Protein AF-A0A2T6KBJ0-F1 (afdb_monomer_lite)

Radius of gyration: 15.88 Å; chains: 1; bounding box: 31×32×48 Å

Structure (mmCIF, N/CA/C/O backbone):
data_AF-A0A2T6KBJ0-F1
#
_entry.id   AF-A0A2T6KBJ0-F1
#
loop_
_atom_site.group_PDB
_atom_site.id
_atom_site.type_symbol
_atom_site.label_atom_id
_atom_site.label_alt_id
_atom_site.label_comp_id
_atom_site.label_asym_id
_atom_site.label_entity_id
_atom_site.label_seq_id
_atom_site.pdbx_PDB_ins_code
_atom_site.Cartn_x
_atom_site.Cartn_y
_atom_site.Cartn_z
_atom_site.occupancy
_atom_site.B_iso_or_equiv
_atom_site.auth_seq_id
_atom_site.auth_comp_id
_atom_site.auth_asym_id
_atom_site.auth_atom_id
_atom_site.pdbx_PDB_model_num
ATOM 1 N N . MET A 1 1 ? 8.778 14.089 -26.715 1.00 76.38 1 MET A N 1
ATOM 2 C CA . MET A 1 1 ? 8.630 14.035 -25.241 1.00 76.38 1 MET A CA 1
ATOM 3 C C . MET A 1 1 ? 8.027 12.715 -24.781 1.00 76.38 1 MET A C 1
ATOM 5 O O . MET A 1 1 ? 8.632 12.089 -23.927 1.00 76.38 1 MET A O 1
ATOM 9 N N . LEU A 1 2 ? 6.910 12.257 -25.364 1.00 90.38 2 LEU A N 1
ATOM 10 C CA . LEU A 1 2 ? 6.307 10.963 -25.009 1.00 90.38 2 LEU A CA 1
ATOM 11 C C . LEU A 1 2 ? 7.263 9.772 -25.217 1.00 90.38 2 LEU A C 1
ATOM 13 O O . LEU A 1 2 ? 7.402 8.946 -24.325 1.00 90.38 2 LEU A O 1
ATOM 17 N N . ASP A 1 3 ? 7.993 9.735 -26.335 1.00 94.62 3 ASP A N 1
ATOM 18 C CA . ASP A 1 3 ? 8.960 8.657 -26.604 1.00 94.62 3 ASP A CA 1
ATOM 19 C C . ASP A 1 3 ? 10.114 8.614 -25.599 1.00 94.62 3 ASP A C 1
ATOM 21 O O . ASP A 1 3 ? 10.515 7.538 -25.165 1.00 94.62 3 ASP A O 1
ATOM 25 N N . GLU A 1 4 ? 10.629 9.774 -25.188 1.00 95.38 4 GLU A N 1
ATOM 26 C CA . GLU A 1 4 ? 11.691 9.846 -24.177 1.00 95.38 4 GLU A CA 1
ATOM 27 C C . GLU A 1 4 ? 11.182 9.395 -22.802 1.00 95.38 4 GLU A C 1
ATOM 29 O O . GLU A 1 4 ? 11.863 8.642 -22.109 1.00 95.38 4 GLU A O 1
ATOM 34 N N . LEU A 1 5 ? 9.945 9.752 -22.438 1.00 93.31 5 LEU A N 1
ATOM 35 C CA . LEU A 1 5 ? 9.304 9.251 -21.221 1.00 93.31 5 LEU A CA 1
ATOM 36 C C . LEU A 1 5 ? 9.100 7.728 -21.270 1.00 93.31 5 LEU A C 1
ATOM 38 O O . LEU A 1 5 ? 9.377 7.037 -20.291 1.00 93.31 5 LEU A O 1
ATOM 42 N N . ASN A 1 6 ? 8.670 7.188 -22.412 1.00 93.38 6 ASN A N 1
ATOM 43 C CA . ASN A 1 6 ? 8.491 5.748 -22.595 1.00 93.38 6 ASN A CA 1
ATOM 44 C C . ASN A 1 6 ? 9.820 4.990 -22.484 1.00 93.38 6 ASN A C 1
ATOM 46 O O . ASN A 1 6 ? 9.874 3.947 -21.830 1.00 93.38 6 ASN A O 1
ATOM 50 N N . LYS A 1 7 ? 10.904 5.529 -23.059 1.00 96.25 7 LYS A N 1
ATOM 51 C CA . LYS A 1 7 ? 12.256 4.973 -22.899 1.00 96.25 7 LYS A CA 1
ATOM 52 C C . LYS A 1 7 ? 12.688 4.974 -21.434 1.00 96.25 7 LYS A C 1
ATOM 54 O O . LYS A 1 7 ? 13.187 3.960 -20.956 1.00 96.25 7 LYS A O 1
ATOM 59 N N . LEU A 1 8 ? 12.456 6.067 -20.704 1.00 95.38 8 LEU A N 1
ATOM 60 C CA . LEU A 1 8 ? 12.766 6.146 -19.272 1.00 95.38 8 LEU A CA 1
ATOM 61 C C . LEU A 1 8 ? 11.991 5.105 -18.454 1.00 95.38 8 LEU A C 1
ATOM 63 O O . LEU A 1 8 ? 12.609 4.366 -17.689 1.00 95.38 8 LEU A O 1
ATOM 67 N N . LYS A 1 9 ? 10.674 4.981 -18.668 1.00 92.25 9 LYS A N 1
ATOM 68 C CA . LYS A 1 9 ? 9.847 3.956 -18.007 1.00 92.25 9 LYS A CA 1
ATOM 69 C C . LYS A 1 9 ? 10.331 2.539 -18.331 1.00 92.25 9 LYS A C 1
ATOM 71 O O . LYS A 1 9 ? 10.382 1.682 -17.452 1.00 92.25 9 LYS A O 1
ATOM 76 N N . TYR A 1 10 ? 10.730 2.286 -19.578 1.00 93.56 10 TYR A N 1
ATOM 77 C CA . TYR A 1 10 ? 11.296 0.999 -19.978 1.00 93.56 10 TYR A CA 1
ATOM 78 C C . TYR A 1 10 ? 12.631 0.705 -19.277 1.00 93.56 10 TYR A C 1
ATOM 80 O O . TYR A 1 10 ? 12.805 -0.378 -18.721 1.00 93.56 10 TYR A O 1
ATOM 88 N N . HIS A 1 11 ? 13.552 1.672 -19.229 1.00 95.06 11 HIS A N 1
ATOM 89 C CA . HIS A 1 11 ? 14.828 1.509 -18.529 1.00 95.06 11 HIS A CA 1
ATOM 90 C C . HIS A 1 11 ? 14.641 1.267 -17.023 1.00 95.06 11 HIS A C 1
ATOM 92 O O . HIS A 1 11 ? 15.322 0.412 -16.463 1.00 95.06 11 HIS A O 1
ATOM 98 N N . GLN A 1 12 ? 13.689 1.949 -16.376 1.00 93.75 12 GLN A N 1
ATOM 99 C CA . GLN A 1 12 ? 13.337 1.699 -14.970 1.00 93.75 12 GLN A CA 1
ATOM 100 C C . GLN A 1 12 ? 12.864 0.255 -14.749 1.00 93.75 12 GLN A C 1
ATOM 102 O O . GLN A 1 12 ? 13.346 -0.413 -13.835 1.00 93.75 12 GLN A O 1
ATOM 107 N N . LYS A 1 13 ? 11.986 -0.260 -15.622 1.00 91.94 13 LYS A N 1
ATOM 108 C CA . LYS A 1 13 ? 11.526 -1.658 -15.565 1.00 91.94 13 LYS A CA 1
ATOM 109 C C . LYS A 1 13 ? 12.665 -2.661 -15.765 1.00 91.94 13 LYS A C 1
ATOM 111 O O . LYS A 1 13 ? 12.708 -3.670 -15.063 1.00 91.94 13 LYS A O 1
ATOM 116 N N . LEU A 1 14 ? 13.605 -2.387 -16.673 1.00 93.12 14 LEU A N 1
ATOM 117 C CA . LEU A 1 14 ? 14.782 -3.240 -16.873 1.00 93.12 14 LEU A CA 1
ATOM 118 C C . LEU A 1 14 ? 15.684 -3.281 -15.635 1.00 93.12 14 LEU A C 1
ATOM 120 O O . LEU A 1 14 ? 16.070 -4.364 -15.204 1.00 93.12 14 LEU A O 1
ATOM 124 N N . LEU A 1 15 ? 15.993 -2.123 -15.042 1.00 91.69 15 LEU A N 1
ATOM 125 C CA . LEU A 1 15 ? 16.814 -2.050 -13.828 1.00 91.69 15 LEU A CA 1
ATOM 126 C C . LEU A 1 15 ? 16.170 -2.810 -12.666 1.00 91.69 15 LEU A C 1
ATOM 128 O O . LEU A 1 15 ? 16.846 -3.566 -11.973 1.00 91.69 15 LEU A O 1
ATOM 132 N N . LEU A 1 16 ? 14.857 -2.659 -12.498 1.00 90.31 16 LEU A N 1
ATOM 133 C CA . LEU A 1 16 ? 14.091 -3.395 -11.501 1.00 90.31 16 LEU A CA 1
ATOM 134 C C . LEU A 1 16 ? 14.092 -4.907 -11.770 1.00 90.31 16 LEU A C 1
ATOM 136 O O . LEU A 1 16 ? 14.268 -5.682 -10.840 1.00 90.31 16 LEU A O 1
ATOM 140 N N . THR A 1 17 ? 13.964 -5.334 -13.029 1.00 89.38 17 THR A N 1
ATOM 141 C CA . THR A 1 17 ? 14.049 -6.759 -13.405 1.00 89.38 17 THR A CA 1
ATOM 142 C C . THR A 1 17 ? 15.403 -7.353 -13.011 1.00 89.38 17 THR A C 1
ATOM 144 O O . THR A 1 17 ? 15.460 -8.439 -12.446 1.00 89.38 17 THR A O 1
ATOM 147 N N . ILE A 1 18 ? 16.493 -6.617 -13.247 1.00 89.81 18 ILE A N 1
ATOM 148 C CA . ILE A 1 18 ? 17.850 -7.032 -12.859 1.00 89.81 18 ILE A CA 1
ATOM 149 C C . ILE A 1 18 ? 17.995 -7.111 -11.332 1.00 89.81 18 ILE A C 1
ATOM 151 O O . ILE A 1 18 ? 18.671 -8.003 -10.825 1.00 89.81 18 ILE A O 1
ATOM 155 N N . ALA A 1 19 ? 17.387 -6.181 -10.592 1.00 87.88 19 ALA A N 1
ATOM 156 C CA . ALA A 1 19 ? 17.402 -6.203 -9.131 1.00 87.88 19 ALA A CA 1
ATOM 157 C C . ALA A 1 19 ? 16.619 -7.408 -8.574 1.00 87.88 19 ALA A C 1
ATOM 159 O O . ALA A 1 19 ? 17.114 -8.115 -7.696 1.00 87.88 19 ALA A O 1
ATOM 160 N N . LEU A 1 20 ? 15.439 -7.685 -9.140 1.00 86.62 20 LEU A N 1
ATOM 161 C CA . LEU A 1 20 ? 14.583 -8.812 -8.761 1.00 86.62 20 LEU A CA 1
ATOM 162 C C . LEU A 1 20 ? 15.214 -10.178 -9.058 1.00 86.62 20 LEU A C 1
ATOM 164 O O . LEU A 1 20 ? 14.954 -11.120 -8.322 1.00 86.62 20 LEU A O 1
ATOM 168 N N . ASP A 1 21 ? 16.043 -10.294 -10.098 1.00 88.50 21 ASP A N 1
ATOM 169 C CA . ASP A 1 21 ? 16.784 -11.529 -10.406 1.00 88.50 21 ASP A CA 1
ATOM 170 C C . ASP A 1 21 ? 17.752 -11.924 -9.277 1.00 88.50 21 ASP A C 1
ATOM 172 O O . ASP A 1 21 ? 17.972 -13.104 -9.014 1.00 88.50 21 ASP A O 1
ATOM 176 N N . LYS A 1 22 ? 18.307 -10.932 -8.570 1.00 82.00 22 LYS A N 1
ATOM 177 C CA . LYS A 1 22 ? 19.270 -11.163 -7.488 1.00 82.00 22 LYS A CA 1
ATOM 178 C C . LYS A 1 22 ? 18.596 -11.395 -6.144 1.00 82.00 22 LYS A C 1
ATOM 180 O O . LYS A 1 22 ? 18.968 -12.323 -5.433 1.00 82.00 22 LYS A O 1
ATOM 185 N N . GLU A 1 23 ? 17.652 -10.529 -5.783 1.00 82.75 23 GLU A N 1
ATOM 186 C CA . GLU A 1 23 ? 17.034 -10.514 -4.451 1.00 82.75 23 GLU A CA 1
ATOM 187 C C . GLU A 1 23 ? 15.536 -10.173 -4.558 1.00 82.75 23 GLU A C 1
ATOM 189 O O . GLU A 1 23 ? 15.117 -9.071 -4.200 1.00 82.75 23 GLU A O 1
ATOM 194 N N . PRO A 1 24 ? 14.700 -11.095 -5.071 1.00 78.50 24 PRO A N 1
ATOM 195 C CA . PRO A 1 24 ? 13.319 -10.794 -5.455 1.00 78.50 24 PRO A CA 1
ATOM 196 C C . PRO A 1 24 ? 12.475 -10.249 -4.298 1.00 78.50 24 PRO A C 1
ATOM 198 O O . PRO A 1 24 ? 11.742 -9.277 -4.469 1.00 78.50 24 PRO A O 1
ATOM 201 N N . GLU A 1 25 ? 12.628 -10.825 -3.105 1.00 80.56 25 GLU A N 1
ATOM 202 C CA . GLU A 1 25 ? 11.858 -10.453 -1.913 1.00 80.56 25 GLU A CA 1
ATOM 203 C C . GLU A 1 25 ? 12.166 -9.020 -1.449 1.00 80.56 25 GLU A C 1
ATOM 205 O O . GLU A 1 25 ? 11.252 -8.261 -1.113 1.00 80.56 25 GLU A O 1
ATOM 210 N N . GLN A 1 26 ? 13.433 -8.595 -1.544 1.00 82.19 26 GLN A N 1
ATOM 211 C CA . GLN A 1 26 ? 13.874 -7.265 -1.114 1.00 82.19 26 GLN A CA 1
ATOM 212 C C . GLN A 1 26 ? 13.354 -6.129 -1.992 1.00 82.19 26 GLN A C 1
ATOM 214 O O . GLN A 1 26 ? 13.414 -4.975 -1.573 1.00 82.19 26 GLN A O 1
ATOM 219 N N . TYR A 1 27 ? 12.817 -6.412 -3.182 1.00 88.38 27 TYR A N 1
ATOM 220 C CA . TYR A 1 27 ? 12.333 -5.385 -4.109 1.00 88.38 27 TYR A CA 1
ATOM 221 C C . TYR A 1 27 ? 10.828 -5.460 -4.391 1.00 88.38 27 TYR A C 1
ATOM 223 O O . TYR A 1 27 ? 10.338 -4.739 -5.259 1.00 88.38 27 TYR A O 1
ATOM 231 N N . THR A 1 28 ? 10.074 -6.273 -3.645 1.00 89.88 28 THR A N 1
ATOM 232 C CA . THR A 1 28 ? 8.654 -6.546 -3.927 1.00 89.88 28 THR A CA 1
ATOM 233 C C . THR A 1 28 ? 7.777 -5.285 -3.929 1.00 89.88 28 THR A C 1
ATOM 235 O O . THR A 1 28 ? 6.990 -5.091 -4.858 1.00 89.88 28 THR A O 1
ATOM 238 N N . TYR A 1 29 ? 7.929 -4.378 -2.958 1.00 93.00 29 TYR A N 1
ATOM 239 C CA . TYR A 1 29 ? 7.179 -3.111 -2.949 1.00 93.00 29 TYR A CA 1
ATOM 240 C C . TYR A 1 29 ? 7.684 -2.123 -4.010 1.00 93.00 29 TYR A C 1
ATOM 242 O O . TYR A 1 29 ? 6.886 -1.440 -4.641 1.00 93.00 29 TYR A O 1
ATOM 250 N N . PHE A 1 30 ? 8.991 -2.062 -4.288 1.00 91.25 30 PHE A N 1
ATOM 251 C CA . PHE A 1 30 ? 9.497 -1.213 -5.378 1.00 91.25 30 PHE A CA 1
ATOM 252 C C . PHE A 1 30 ? 8.979 -1.682 -6.742 1.00 91.25 30 PHE A C 1
ATOM 254 O O . PHE A 1 30 ? 8.645 -0.866 -7.603 1.00 91.25 30 PHE A O 1
ATOM 2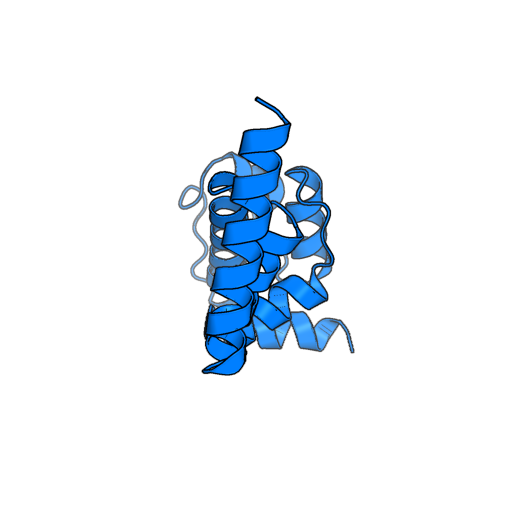61 N N . HIS A 1 31 ? 8.847 -2.997 -6.916 1.00 91.44 31 HIS A N 1
ATOM 262 C CA . HIS A 1 31 ? 8.181 -3.591 -8.064 1.00 91.44 31 HIS A CA 1
ATOM 263 C C . HIS A 1 31 ? 6.707 -3.195 -8.139 1.00 91.44 31 HIS A C 1
ATOM 265 O O . HIS A 1 31 ? 6.225 -2.844 -9.217 1.00 91.44 31 HIS A O 1
ATOM 271 N N . PHE A 1 32 ? 6.016 -3.168 -7.000 1.00 92.88 32 PHE A N 1
ATOM 272 C CA . PHE A 1 32 ? 4.649 -2.667 -6.906 1.00 92.88 32 PHE A CA 1
ATOM 273 C C . PHE A 1 32 ? 4.547 -1.196 -7.343 1.00 92.88 32 PHE A C 1
ATOM 275 O O . PHE A 1 32 ? 3.792 -0.890 -8.262 1.00 92.88 32 PHE A O 1
ATOM 282 N N . ILE A 1 33 ? 5.364 -0.303 -6.772 1.00 94.00 33 ILE A N 1
ATOM 283 C CA . ILE A 1 33 ? 5.394 1.131 -7.113 1.00 94.00 33 ILE A CA 1
ATOM 284 C C . ILE A 1 33 ? 5.557 1.333 -8.623 1.00 94.00 33 ILE A C 1
ATOM 286 O O . ILE A 1 33 ? 4.762 2.039 -9.239 1.00 94.00 33 ILE A O 1
ATOM 290 N N . ILE A 1 34 ? 6.563 0.694 -9.232 1.00 92.50 34 ILE A N 1
ATOM 291 C CA . ILE A 1 34 ? 6.885 0.889 -10.654 1.00 92.50 34 ILE A CA 1
ATOM 292 C C . ILE A 1 34 ? 5.783 0.337 -11.567 1.00 92.50 34 ILE A C 1
ATOM 294 O O . ILE A 1 34 ? 5.485 0.933 -12.604 1.00 92.50 34 ILE A O 1
ATOM 298 N N . ASN A 1 35 ? 5.164 -0.790 -11.212 1.00 90.00 35 ASN A N 1
ATOM 299 C CA . ASN A 1 35 ? 4.110 -1.382 -12.036 1.00 90.00 35 ASN A CA 1
ATOM 300 C C . ASN A 1 35 ? 2.775 -0.646 -11.937 1.00 90.00 35 ASN A C 1
ATOM 302 O O . ASN A 1 35 ? 2.018 -0.659 -12.907 1.00 90.00 35 ASN A O 1
ATOM 306 N N . HIS A 1 36 ? 2.512 -0.003 -10.802 1.00 92.12 36 HIS A N 1
ATOM 307 C CA . HIS A 1 36 ? 1.302 0.777 -10.563 1.00 92.12 36 HIS A CA 1
ATOM 308 C C . HIS A 1 36 ? 1.494 2.287 -10.800 1.00 92.12 36 HIS A C 1
ATOM 310 O O . HIS A 1 36 ? 0.558 3.048 -10.592 1.00 92.12 36 HIS A O 1
ATOM 316 N N . ASP A 1 37 ? 2.676 2.716 -11.271 1.00 91.56 37 ASP A N 1
ATOM 317 C CA . ASP A 1 37 ? 3.032 4.124 -11.537 1.00 91.56 37 ASP A CA 1
ATOM 318 C C . ASP A 1 37 ? 2.786 5.037 -10.319 1.00 91.56 37 ASP A C 1
ATOM 320 O O . ASP A 1 37 ? 2.392 6.194 -10.467 1.00 91.56 37 ASP A O 1
ATOM 324 N N . LEU A 1 38 ? 3.002 4.507 -9.106 1.00 94.25 38 LEU A N 1
ATOM 325 C CA . LEU A 1 38 ? 2.752 5.246 -7.869 1.00 94.25 38 LEU A CA 1
ATOM 326 C C . LEU A 1 38 ? 3.747 6.395 -7.721 1.00 94.25 38 LEU A C 1
ATOM 328 O O . LEU A 1 38 ? 4.958 6.232 -7.901 1.00 94.25 38 LEU A O 1
ATOM 332 N N . SER A 1 39 ? 3.241 7.557 -7.326 1.00 94.31 39 SER A N 1
ATOM 333 C CA . SER A 1 39 ? 4.076 8.705 -7.005 1.00 94.31 39 SER A CA 1
ATOM 334 C C . SER A 1 39 ? 4.709 8.580 -5.613 1.00 94.31 39 SER A C 1
ATOM 336 O O . SER A 1 39 ? 4.316 7.768 -4.768 1.00 94.31 39 SER A O 1
ATOM 338 N N . GLU A 1 40 ? 5.679 9.452 -5.330 1.00 93.81 40 GLU A N 1
ATOM 339 C CA . GLU A 1 40 ? 6.233 9.604 -3.979 1.00 93.81 40 GLU A CA 1
ATOM 340 C C . GLU A 1 40 ? 5.139 9.964 -2.962 1.00 93.81 40 GLU A C 1
ATOM 342 O O . GLU A 1 40 ? 5.129 9.453 -1.841 1.00 93.81 40 GLU A O 1
ATOM 347 N N . LYS A 1 41 ? 4.175 10.802 -3.370 1.00 92.94 41 LYS A N 1
ATOM 348 C CA . LYS A 1 41 ? 3.038 11.186 -2.531 1.00 92.94 41 LYS A CA 1
ATOM 349 C C . LYS A 1 41 ? 2.179 9.970 -2.180 1.00 92.94 41 LYS A C 1
ATOM 351 O O . LYS A 1 41 ? 1.813 9.825 -1.017 1.00 92.94 41 LYS A O 1
ATOM 356 N N . ASP A 1 42 ? 1.900 9.102 -3.149 1.00 94.06 42 ASP A N 1
ATOM 357 C CA . ASP A 1 42 ? 1.080 7.901 -2.939 1.00 94.06 42 ASP A CA 1
ATOM 358 C C . ASP A 1 42 ? 1.764 6.929 -1.977 1.00 94.06 42 ASP A C 1
ATOM 360 O O . ASP A 1 42 ? 1.150 6.420 -1.037 1.00 94.06 42 ASP A O 1
ATOM 364 N N . SER A 1 43 ? 3.075 6.749 -2.155 1.00 93.50 43 SER A N 1
ATOM 365 C CA . SER A 1 43 ? 3.895 5.923 -1.267 1.00 93.50 43 SER A CA 1
ATOM 366 C C . SER A 1 43 ? 3.905 6.476 0.159 1.00 93.50 43 SER A C 1
ATOM 368 O O . SER A 1 43 ? 3.713 5.732 1.119 1.00 93.50 43 SER A O 1
ATOM 370 N N . LYS A 1 44 ? 4.078 7.794 0.311 1.00 93.00 44 LYS A N 1
ATOM 371 C CA . LYS A 1 44 ? 4.065 8.460 1.617 1.00 93.00 44 LYS A CA 1
ATOM 372 C C . LYS A 1 44 ? 2.722 8.304 2.324 1.00 93.00 44 LYS A C 1
ATOM 374 O O . LYS A 1 44 ? 2.695 7.924 3.488 1.00 93.00 44 LYS A O 1
ATOM 379 N N . VAL A 1 45 ? 1.621 8.560 1.621 1.00 92.56 45 VAL A N 1
ATOM 380 C CA . VAL A 1 45 ? 0.272 8.416 2.184 1.00 92.56 45 VAL A CA 1
ATOM 381 C C . VAL A 1 45 ? 0.000 6.968 2.588 1.00 92.56 45 VAL A C 1
ATOM 383 O O . VAL A 1 45 ? -0.533 6.736 3.668 1.00 92.56 45 VAL A O 1
ATOM 386 N N . THR A 1 46 ? 0.430 5.993 1.782 1.00 94.38 46 THR A N 1
ATOM 387 C CA . THR A 1 46 ? 0.333 4.565 2.127 1.00 94.38 46 THR A CA 1
ATOM 388 C C . THR A 1 46 ? 1.037 4.261 3.453 1.00 94.38 46 THR A C 1
ATOM 390 O O . THR A 1 46 ? 0.463 3.604 4.324 1.00 94.38 46 THR A O 1
ATOM 393 N N . PHE A 1 47 ? 2.255 4.779 3.648 1.00 94.00 47 PHE A N 1
ATOM 394 C CA . PHE A 1 47 ? 2.977 4.623 4.912 1.00 94.00 47 PHE A CA 1
ATOM 395 C C . PHE A 1 47 ? 2.299 5.338 6.077 1.00 94.00 47 PHE A C 1
ATOM 397 O O . PHE A 1 47 ? 2.206 4.758 7.157 1.00 94.00 47 PHE A O 1
ATOM 404 N N . ASP A 1 48 ? 1.802 6.558 5.877 1.00 93.62 48 ASP A N 1
ATOM 405 C CA . ASP A 1 48 ? 1.110 7.308 6.925 1.00 93.62 48 ASP A CA 1
ATOM 406 C C . ASP A 1 48 ? -0.165 6.579 7.386 1.00 93.62 48 ASP A C 1
ATOM 408 O O . ASP A 1 48 ? -0.407 6.477 8.590 1.00 93.62 48 ASP A O 1
ATOM 412 N N . ILE A 1 49 ? -0.938 6.004 6.453 1.00 94.06 49 ILE A N 1
ATOM 413 C CA . ILE A 1 49 ? -2.104 5.162 6.765 1.00 94.06 49 ILE A CA 1
ATOM 414 C C . ILE A 1 49 ? -1.666 3.944 7.589 1.00 94.06 49 ILE A C 1
ATOM 416 O O . ILE A 1 49 ? -2.229 3.694 8.655 1.00 94.06 49 ILE A O 1
ATOM 420 N N . LEU A 1 50 ? -0.648 3.202 7.138 1.00 94.94 50 LEU A N 1
ATOM 421 C CA . LEU A 1 50 ? -0.160 2.019 7.855 1.00 94.94 50 LEU A CA 1
ATOM 422 C C . LEU A 1 50 ? 0.324 2.366 9.257 1.00 94.94 50 LEU A C 1
ATOM 424 O O . LEU A 1 50 ? -0.063 1.708 10.215 1.00 94.94 50 LEU A O 1
ATOM 428 N N . HIS A 1 51 ? 1.119 3.426 9.398 1.00 93.88 51 HIS A N 1
ATOM 429 C CA . HIS A 1 51 ? 1.588 3.878 10.702 1.00 93.88 51 HIS A CA 1
ATOM 430 C C . HIS A 1 51 ? 0.431 4.257 11.622 1.00 93.88 51 HIS A C 1
ATOM 432 O O . HIS A 1 51 ? 0.466 3.893 12.790 1.00 93.88 51 HIS A O 1
ATOM 438 N N . ALA A 1 52 ? -0.595 4.949 11.122 1.00 93.56 52 ALA A N 1
ATOM 439 C CA . ALA A 1 52 ? -1.766 5.296 11.921 1.00 93.56 52 ALA A CA 1
ATOM 440 C C . ALA A 1 52 ? -2.539 4.055 12.395 1.00 93.56 52 ALA A C 1
ATOM 442 O O . ALA A 1 52 ? -2.949 3.989 13.556 1.00 93.56 52 ALA A O 1
ATOM 443 N N . LEU A 1 53 ? -2.698 3.049 11.531 1.00 94.50 53 LEU A N 1
ATOM 444 C CA . LEU A 1 53 ? -3.320 1.773 11.888 1.00 94.50 53 LEU A CA 1
ATOM 445 C C . LEU A 1 53 ? -2.454 0.954 12.864 1.00 94.50 53 LEU A C 1
ATOM 447 O O . LEU A 1 53 ? -2.986 0.355 13.799 1.00 94.50 53 LEU A O 1
ATOM 451 N N . GLY A 1 54 ? -1.130 0.967 12.696 1.00 94.62 54 GLY A N 1
ATOM 452 C CA . GLY A 1 54 ? 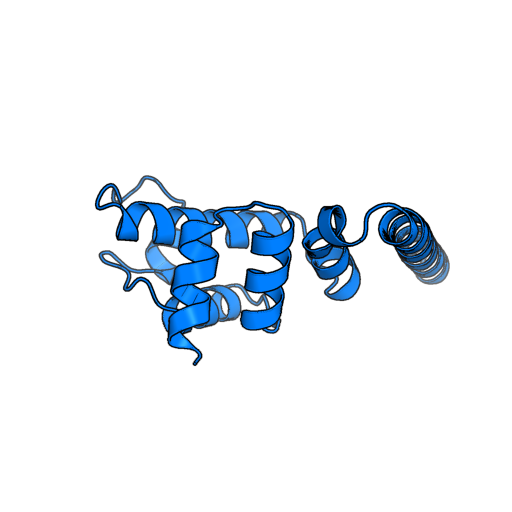-0.168 0.330 13.600 1.00 94.62 54 GLY A CA 1
ATOM 453 C C . GLY A 1 54 ? -0.200 0.948 14.996 1.00 94.62 54 GLY A C 1
ATOM 454 O O . GLY A 1 54 ? -0.460 0.252 15.976 1.00 94.62 54 GLY A O 1
ATOM 455 N N . ASP A 1 55 ? -0.077 2.272 15.076 1.00 93.19 55 ASP A N 1
ATOM 456 C CA . ASP A 1 55 ? -0.241 3.047 16.307 1.00 93.19 55 ASP A CA 1
ATOM 457 C C . ASP A 1 55 ? -1.580 2.748 16.995 1.00 93.19 55 ASP A C 1
ATOM 459 O O . ASP A 1 55 ? -1.672 2.652 18.223 1.00 93.19 55 ASP A O 1
ATOM 463 N N . LYS A 1 56 ? -2.650 2.617 16.202 1.00 92.44 56 LYS A N 1
ATOM 464 C CA . LYS A 1 56 ? -3.980 2.312 16.721 1.00 92.44 56 LYS A CA 1
ATOM 465 C C . LYS A 1 56 ? -4.043 0.916 17.328 1.00 92.44 56 LYS A C 1
ATOM 467 O O . LYS A 1 56 ? -4.605 0.768 18.414 1.00 92.44 56 LYS A O 1
ATOM 472 N N . ARG A 1 57 ? -3.454 -0.078 16.662 1.00 92.31 57 ARG A N 1
ATOM 473 C CA . ARG A 1 57 ? -3.354 -1.461 17.149 1.00 92.31 57 ARG A CA 1
ATOM 474 C C . ARG A 1 57 ? -2.553 -1.550 18.446 1.00 92.31 57 ARG A C 1
ATOM 476 O O . ARG A 1 57 ? -2.924 -2.299 19.342 1.00 92.31 57 ARG A O 1
ATOM 483 N N . GLU A 1 58 ? -1.494 -0.759 18.557 1.00 92.69 58 GLU A N 1
ATOM 484 C CA . GLU A 1 58 ? -0.638 -0.682 19.746 1.00 92.69 58 GLU A CA 1
ATOM 485 C C . GLU A 1 58 ? -1.242 0.162 20.883 1.00 92.69 58 GLU A C 1
ATOM 487 O O . GLU A 1 58 ? -0.707 0.193 21.989 1.00 92.69 58 GLU A O 1
ATOM 492 N N . GLY A 1 59 ? -2.369 0.841 20.643 1.00 90.88 59 GLY A N 1
ATOM 493 C CA . GLY A 1 59 ? -3.025 1.693 21.636 1.00 90.88 59 GLY A CA 1
ATOM 494 C C . GLY A 1 59 ? -2.317 3.029 21.882 1.00 90.88 59 GLY A C 1
ATOM 495 O O . GLY A 1 59 ? -2.621 3.703 22.865 1.00 90.88 59 GLY A O 1
ATOM 496 N N . ILE A 1 60 ? -1.402 3.428 20.995 1.00 91.50 60 ILE A N 1
ATOM 497 C CA . ILE A 1 60 ? -0.612 4.667 21.092 1.00 91.50 60 ILE A CA 1
ATOM 498 C C . ILE A 1 60 ? -1.041 5.745 20.089 1.00 91.50 60 ILE A C 1
ATOM 500 O O . ILE A 1 60 ? -0.425 6.808 20.035 1.00 91.50 60 ILE A O 1
ATOM 504 N N . TYR A 1 61 ? -2.096 5.497 19.310 1.00 88.69 61 TYR A N 1
ATOM 505 C CA . TYR A 1 61 ? -2.641 6.471 18.366 1.00 88.69 61 TYR A CA 1
ATOM 506 C C . TYR A 1 61 ? -3.018 7.786 19.053 1.00 88.69 61 TYR A C 1
ATOM 508 O O . TYR A 1 61 ? -3.793 7.813 20.012 1.00 88.69 61 TYR A O 1
ATOM 516 N N . GLN A 1 62 ? -2.499 8.890 18.516 1.00 84.06 62 GLN A N 1
ATOM 517 C CA . GLN A 1 62 ? -2.760 10.240 19.002 1.00 84.06 62 GLN A CA 1
ATOM 518 C C . GLN A 1 62 ? -3.387 11.092 17.904 1.00 84.06 62 GLN A C 1
ATOM 520 O O . GLN A 1 62 ? -2.829 11.262 16.816 1.00 84.06 62 GLN A O 1
ATOM 525 N N . LYS A 1 63 ? -4.535 11.695 18.223 1.00 76.88 63 LYS A N 1
ATOM 526 C CA . LYS A 1 63 ? -5.181 12.685 17.360 1.00 76.88 63 LYS A CA 1
ATOM 527 C C . LYS A 1 63 ? -4.221 13.857 17.115 1.00 76.88 63 LYS A C 1
ATOM 529 O O . LYS A 1 63 ? -3.688 14.427 18.062 1.00 76.88 63 LYS A O 1
ATOM 534 N N . GLY A 1 64 ? -4.003 14.200 15.845 1.00 80.19 64 GLY A N 1
ATOM 535 C CA . GLY A 1 64 ? -3.092 15.274 15.426 1.00 80.19 64 GLY A CA 1
ATOM 536 C C . GLY A 1 64 ? -1.638 14.853 15.168 1.00 80.19 64 GLY A C 1
ATOM 537 O O . GLY A 1 64 ? -0.857 15.690 14.724 1.00 80.19 64 GLY A O 1
ATOM 538 N N . LYS A 1 65 ? -1.261 13.582 15.392 1.00 84.50 65 LYS A N 1
ATOM 539 C CA . LYS A 1 65 ? 0.068 13.055 15.011 1.00 84.50 65 LYS A CA 1
ATOM 540 C C . LYS A 1 65 ? 0.241 12.960 13.489 1.00 84.50 65 LYS A C 1
ATOM 542 O O . LYS A 1 65 ? 1.333 13.185 12.974 1.00 84.50 65 LYS A O 1
ATOM 547 N N . TYR A 1 66 ? -0.836 12.624 12.785 1.00 85.50 66 TYR A N 1
ATOM 548 C CA . TYR A 1 66 ? -0.861 12.464 11.332 1.00 85.50 66 TYR A CA 1
ATOM 549 C C . TYR A 1 66 ? -1.465 13.694 10.660 1.00 85.50 66 TYR A C 1
ATOM 551 O O . TYR A 1 66 ? -2.213 14.448 11.286 1.00 85.50 66 TYR A O 1
ATOM 559 N N . GLN A 1 67 ? -1.146 13.893 9.377 1.00 81.94 67 GLN A N 1
ATOM 560 C CA . GLN A 1 67 ? -1.727 14.978 8.584 1.00 81.94 67 GLN A CA 1
ATOM 561 C C . GLN A 1 67 ? -3.260 14.940 8.656 1.00 81.94 67 GLN A C 1
ATOM 563 O O . GLN A 1 67 ? -3.848 13.860 8.699 1.00 81.94 67 GLN A O 1
ATOM 568 N N . GLU A 1 68 ? -3.910 16.107 8.609 1.00 80.56 68 GLU A N 1
ATOM 569 C CA . GLU A 1 68 ? -5.377 16.204 8.684 1.00 80.56 68 GLU A CA 1
ATOM 570 C C . GLU A 1 68 ? -6.079 15.330 7.642 1.00 80.56 68 GLU A C 1
ATOM 572 O O . GLU A 1 68 ? -7.127 14.766 7.935 1.00 80.56 68 GLU A O 1
ATOM 577 N N . VAL A 1 69 ? -5.471 15.154 6.463 1.00 78.12 69 VAL A N 1
ATOM 578 C CA . VAL A 1 69 ? -5.979 14.243 5.432 1.00 78.12 69 VAL A CA 1
ATOM 579 C C . VAL A 1 69 ? -6.025 12.791 5.916 1.00 78.12 69 VAL A C 1
ATOM 581 O O . VAL A 1 69 ? -6.996 12.104 5.669 1.00 78.12 69 VAL A O 1
ATOM 584 N N . ILE A 1 70 ? -5.036 12.313 6.670 1.00 82.81 70 ILE A N 1
ATOM 585 C CA . ILE A 1 70 ? -5.028 10.944 7.210 1.00 82.81 70 ILE A CA 1
ATOM 586 C C . ILE A 1 70 ? -6.054 10.810 8.334 1.00 82.81 70 ILE A C 1
ATOM 588 O O . ILE A 1 70 ? -6.795 9.832 8.387 1.00 82.81 70 ILE A O 1
ATOM 592 N N . ALA A 1 71 ? -6.139 11.819 9.203 1.00 80.06 71 ALA A N 1
ATOM 593 C CA . ALA A 1 71 ? -7.132 11.848 10.270 1.00 80.06 71 ALA A CA 1
ATOM 594 C C . ALA A 1 71 ? -8.570 11.900 9.724 1.00 80.06 71 ALA A C 1
ATOM 596 O O . ALA A 1 71 ? -9.461 11.291 10.308 1.00 80.06 71 ALA A O 1
ATOM 597 N N . SER A 1 72 ? -8.814 12.585 8.601 1.00 80.06 72 SER A N 1
ATOM 598 C CA . SER A 1 72 ? -10.133 12.605 7.960 1.00 80.06 72 SER A CA 1
ATOM 599 C C . SER A 1 72 ? -10.466 11.287 7.259 1.00 80.06 72 SER A C 1
ATOM 601 O O . SER A 1 72 ? -11.624 10.881 7.284 1.00 80.06 72 SER A O 1
ATOM 603 N N . LEU A 1 73 ? -9.467 10.600 6.694 1.00 82.81 73 LEU A N 1
ATOM 604 C CA . LEU A 1 73 ? -9.619 9.281 6.065 1.00 82.81 73 LEU A CA 1
ATOM 605 C C . LEU A 1 73 ? -9.950 8.181 7.076 1.00 82.81 73 LEU A C 1
ATOM 607 O O . LEU A 1 73 ? -10.796 7.330 6.824 1.00 82.81 73 LEU A O 1
ATOM 611 N N . LEU A 1 74 ? -9.260 8.196 8.215 1.00 84.38 74 LEU A N 1
ATOM 612 C CA . LEU A 1 74 ? -9.332 7.154 9.240 1.00 84.38 74 LEU A CA 1
ATOM 613 C C . LEU A 1 74 ? -10.340 7.470 10.356 1.00 84.38 74 LEU A C 1
ATOM 615 O O . LEU A 1 74 ? -10.725 6.589 11.126 1.00 84.38 74 LEU A O 1
ATOM 619 N N . GLY A 1 75 ? -10.773 8.727 10.445 1.00 79.38 75 GLY A N 1
ATOM 620 C CA . GLY A 1 75 ? -11.606 9.236 11.523 1.00 79.38 75 GLY A CA 1
ATOM 621 C C . GLY A 1 75 ? -10.859 9.390 12.853 1.00 79.38 75 GLY A C 1
ATOM 622 O O . GLY A 1 75 ? -9.654 9.169 12.984 1.00 79.38 75 GLY A O 1
ATOM 623 N N . ASP A 1 76 ? -11.612 9.770 13.887 1.00 74.00 76 ASP A N 1
ATOM 624 C CA . ASP A 1 76 ? -11.071 9.996 15.236 1.00 74.00 76 ASP A CA 1
ATOM 625 C C . ASP A 1 76 ? -10.659 8.697 15.950 1.00 74.00 76 ASP A C 1
ATOM 627 O O . ASP A 1 76 ? -9.846 8.723 16.875 1.00 74.00 76 ASP A O 1
ATOM 631 N N . ASN A 1 77 ? -11.221 7.560 15.535 1.00 78.31 77 ASN A N 1
ATOM 632 C CA . ASN A 1 77 ? -10.991 6.256 16.144 1.00 78.31 77 ASN A CA 1
ATOM 633 C C . ASN A 1 77 ? -11.030 5.152 15.073 1.00 78.31 77 ASN A C 1
ATOM 635 O O . ASN A 1 77 ? -12.037 4.445 14.985 1.00 78.31 77 ASN A O 1
ATOM 639 N N . PRO A 1 78 ? -9.975 5.011 14.252 1.00 83.50 78 PRO A N 1
ATOM 640 C CA . PRO A 1 78 ? -9.971 4.024 13.182 1.00 83.50 78 PRO A CA 1
ATOM 641 C C . PRO A 1 78 ? -10.134 2.604 13.713 1.00 83.50 78 PRO A C 1
ATOM 643 O O . PRO A 1 78 ? -9.529 2.226 14.722 1.00 83.50 78 PRO A O 1
ATOM 646 N N . SER A 1 79 ? -10.922 1.799 13.007 1.00 90.25 79 SER A N 1
ATOM 647 C CA . SER A 1 79 ? -10.810 0.346 13.081 1.00 90.25 79 SER A CA 1
ATOM 648 C C . SER A 1 79 ? -9.523 -0.090 12.391 1.00 90.25 79 SER A C 1
ATOM 650 O O . SER A 1 79 ? -9.186 0.399 11.317 1.00 90.25 79 SER A O 1
ATOM 652 N N . VAL A 1 80 ? -8.793 -1.020 12.998 1.00 93.44 80 VAL A N 1
ATOM 653 C CA . VAL A 1 80 ? -7.662 -1.661 12.325 1.00 93.44 80 VAL A CA 1
ATOM 654 C C . VAL A 1 80 ? -8.235 -2.831 11.549 1.00 93.44 80 VAL A C 1
ATOM 656 O O . VAL A 1 80 ? -8.457 -3.880 12.137 1.00 93.44 80 VAL A O 1
ATOM 659 N N . SER A 1 81 ? -8.543 -2.618 10.270 1.00 94.44 81 SER A N 1
ATOM 660 C CA . SER A 1 81 ? -9.026 -3.685 9.392 1.00 94.44 81 SER A CA 1
ATOM 661 C C . SER A 1 81 ? -8.584 -3.510 7.943 1.00 94.44 81 SER A C 1
ATOM 663 O O . SER A 1 81 ? -8.260 -2.390 7.526 1.00 94.44 81 SER A O 1
ATOM 665 N N . MET A 1 82 ? -8.608 -4.597 7.163 1.00 94.88 82 MET A N 1
ATOM 666 C CA . MET A 1 82 ? -8.330 -4.532 5.720 1.00 94.88 82 MET A CA 1
ATOM 667 C C . MET A 1 82 ? -9.312 -3.596 4.999 1.00 94.88 82 MET A C 1
ATOM 669 O O . MET A 1 82 ? -8.877 -2.762 4.210 1.00 94.88 82 MET A O 1
ATOM 673 N N . ASP A 1 83 ? -10.603 -3.646 5.341 1.00 93.81 83 ASP A N 1
ATOM 674 C CA . ASP A 1 83 ? -11.618 -2.741 4.781 1.00 93.81 83 ASP A CA 1
ATOM 675 C C . ASP A 1 83 ? -11.290 -1.269 5.061 1.00 93.81 83 ASP A C 1
ATOM 677 O O . ASP A 1 83 ? -11.470 -0.405 4.204 1.00 93.81 83 ASP A O 1
ATOM 681 N N . THR A 1 84 ? -10.799 -0.954 6.264 1.00 93.81 84 THR A N 1
ATOM 682 C CA . THR A 1 84 ? -10.409 0.424 6.606 1.00 93.81 84 THR A CA 1
ATOM 683 C C . THR A 1 84 ? -9.220 0.868 5.759 1.00 93.81 84 THR A C 1
ATOM 685 O O . THR A 1 84 ? -9.202 1.990 5.254 1.00 93.81 84 THR A O 1
ATOM 688 N N . PHE A 1 85 ? -8.240 -0.020 5.576 1.00 95.19 85 PHE A N 1
ATOM 689 C CA . PHE A 1 85 ? -7.066 0.240 4.752 1.00 95.19 85 PHE A CA 1
ATOM 690 C C . PHE A 1 85 ? -7.433 0.456 3.276 1.00 95.19 85 PHE A C 1
ATOM 692 O O . PHE A 1 85 ? -7.040 1.465 2.692 1.00 95.19 85 PHE A O 1
ATOM 699 N N . GLU A 1 86 ? -8.233 -0.437 2.690 1.00 94.75 86 GLU A N 1
ATOM 700 C CA . GLU A 1 86 ? -8.699 -0.337 1.302 1.00 94.75 86 GLU A CA 1
ATOM 701 C C . GLU A 1 86 ? -9.496 0.948 1.063 1.00 94.75 86 GLU A C 1
ATOM 703 O O . GLU A 1 86 ? -9.205 1.700 0.130 1.00 94.75 86 GLU A O 1
ATOM 708 N N . ASN A 1 87 ? -10.444 1.259 1.951 1.00 92.56 87 ASN A N 1
ATOM 709 C CA . ASN A 1 87 ? -11.217 2.491 1.850 1.00 92.56 87 ASN A CA 1
ATOM 710 C C . ASN A 1 87 ? -10.309 3.725 1.911 1.00 92.56 87 ASN A C 1
ATOM 712 O O . ASN A 1 87 ? -10.488 4.647 1.114 1.00 92.56 87 ASN A O 1
ATOM 716 N N . ALA A 1 88 ? -9.316 3.751 2.805 1.00 93.31 88 ALA A N 1
ATOM 717 C CA . ALA A 1 88 ? -8.385 4.871 2.906 1.00 93.31 88 ALA A CA 1
ATOM 718 C C . ALA A 1 88 ? -7.555 5.068 1.622 1.00 93.31 88 ALA A C 1
ATOM 720 O O . ALA A 1 88 ? -7.369 6.212 1.206 1.00 93.31 88 ALA A O 1
ATOM 721 N N . LEU A 1 89 ? -7.115 3.987 0.962 1.00 94.12 89 LEU A N 1
ATOM 722 C CA . LEU A 1 89 ? -6.411 4.045 -0.329 1.00 94.12 89 LEU A CA 1
ATOM 723 C C . LEU A 1 89 ? -7.299 4.593 -1.456 1.00 94.12 89 LEU A C 1
ATOM 725 O O . LEU A 1 89 ? -6.882 5.486 -2.198 1.00 94.12 89 LEU A O 1
ATOM 729 N N . LEU A 1 90 ? -8.543 4.113 -1.556 1.00 92.50 90 LEU A N 1
ATOM 730 C CA . LEU A 1 90 ? -9.490 4.557 -2.584 1.00 92.50 90 LEU A CA 1
ATOM 731 C C . LEU A 1 90 ? -9.804 6.053 -2.471 1.00 92.50 90 LEU A C 1
ATOM 733 O O . LEU A 1 90 ? -9.839 6.759 -3.478 1.00 92.50 90 LEU A O 1
ATOM 737 N N . HIS A 1 91 ? -9.961 6.569 -1.251 1.00 89.94 91 HIS A N 1
ATOM 738 C CA . HIS A 1 91 ? -10.222 7.993 -1.025 1.00 89.94 91 HIS A CA 1
ATOM 739 C C . HIS A 1 91 ? -9.071 8.906 -1.481 1.00 89.94 91 HIS A C 1
ATOM 741 O O . HIS A 1 91 ? -9.301 10.082 -1.771 1.00 89.94 91 HIS A O 1
ATOM 747 N N . VAL A 1 92 ? -7.840 8.390 -1.561 1.00 88.62 92 VAL A N 1
ATOM 748 C CA . VAL A 1 92 ? -6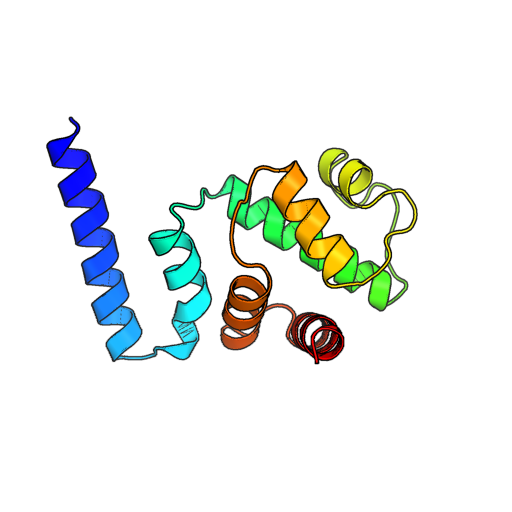.678 9.133 -2.078 1.00 88.62 92 VAL A CA 1
ATOM 749 C C . VAL A 1 92 ? -6.356 8.804 -3.537 1.00 88.62 92 VAL A C 1
ATOM 751 O O . VAL A 1 92 ? -5.337 9.258 -4.049 1.00 88.62 92 VAL A O 1
ATOM 754 N N . ASN A 1 93 ? -7.264 8.106 -4.228 1.00 90.56 93 ASN A N 1
ATOM 755 C CA . ASN A 1 93 ? -7.146 7.661 -5.620 1.00 90.56 93 ASN A CA 1
ATOM 756 C C . ASN A 1 93 ? -5.973 6.702 -5.876 1.00 90.56 93 ASN A C 1
ATOM 758 O O . ASN A 1 93 ? -5.435 6.664 -6.983 1.00 90.56 93 ASN A O 1
ATOM 762 N N . ILE A 1 94 ? -5.586 5.912 -4.872 1.00 91.94 94 ILE A N 1
ATOM 763 C CA . ILE A 1 94 ? -4.657 4.796 -5.054 1.00 91.94 94 ILE A CA 1
ATOM 764 C C . ILE A 1 94 ? -5.502 3.551 -5.352 1.00 91.94 94 ILE A C 1
ATOM 766 O O . ILE A 1 94 ? -5.882 2.806 -4.452 1.00 91.94 94 ILE A O 1
ATOM 770 N N . ASP A 1 95 ? -5.835 3.365 -6.631 1.00 91.44 95 ASP A N 1
ATOM 771 C CA . ASP A 1 95 ? -6.609 2.221 -7.130 1.00 91.44 95 ASP A CA 1
ATOM 772 C C . ASP A 1 95 ? -5.676 1.043 -7.441 1.00 91.44 95 ASP A C 1
ATOM 774 O O . ASP A 1 95 ? -5.187 0.850 -8.558 1.00 91.44 95 ASP A O 1
ATOM 778 N N . VAL A 1 96 ? -5.346 0.294 -6.394 1.00 93.38 96 VAL A N 1
ATOM 779 C CA . VAL A 1 96 ? -4.485 -0.886 -6.459 1.00 93.38 96 VAL A CA 1
ATOM 780 C C . VAL A 1 96 ? -5.093 -2.007 -5.634 1.00 93.38 96 VAL A C 1
ATOM 782 O O . VAL A 1 96 ? -5.918 -1.773 -4.758 1.00 93.38 96 VAL A O 1
ATOM 785 N N . ASN A 1 97 ? -4.648 -3.243 -5.853 1.00 94.88 97 ASN A N 1
ATOM 786 C CA . ASN A 1 97 ? -5.104 -4.342 -5.014 1.00 94.88 97 ASN A CA 1
ATOM 787 C C . ASN A 1 97 ? -4.433 -4.273 -3.620 1.00 94.88 97 ASN A C 1
ATOM 789 O O . ASN A 1 97 ? -3.211 -4.467 -3.529 1.00 94.88 97 ASN A O 1
ATOM 793 N N . PRO A 1 98 ? -5.203 -4.058 -2.534 1.00 94.94 98 PRO A N 1
ATOM 794 C CA . PRO A 1 98 ? -4.654 -3.841 -1.195 1.00 94.94 98 PRO A CA 1
ATOM 795 C C . PRO A 1 98 ? -3.955 -5.087 -0.637 1.00 94.94 98 PRO A C 1
ATOM 797 O O . PRO A 1 98 ? -2.948 -4.972 0.058 1.00 94.94 98 PRO A O 1
ATOM 800 N N . ILE A 1 99 ? -4.408 -6.291 -0.999 1.00 95.75 99 ILE A N 1
ATOM 801 C CA . ILE A 1 99 ? -3.790 -7.548 -0.553 1.00 95.75 99 ILE A CA 1
ATOM 802 C C . ILE A 1 99 ? -2.380 -7.686 -1.135 1.00 95.75 99 ILE A C 1
ATOM 804 O O . ILE A 1 99 ? -1.449 -8.058 -0.417 1.00 95.75 99 ILE A O 1
ATOM 808 N N . TYR A 1 100 ? -2.201 -7.398 -2.428 1.00 94.44 100 TYR A N 1
ATOM 809 C CA . TYR A 1 100 ? -0.868 -7.439 -3.042 1.00 94.44 100 TYR A CA 1
ATOM 810 C C . TYR A 1 100 ? 0.041 -6.343 -2.489 1.00 94.44 100 TYR A C 1
ATOM 812 O O . TYR A 1 100 ? 1.215 -6.617 -2.243 1.00 94.44 100 TYR A O 1
ATOM 820 N N . LEU A 1 101 ? -0.497 -5.148 -2.228 1.00 96.19 101 LEU A N 1
ATOM 821 C CA . LEU A 1 101 ? 0.241 -4.070 -1.577 1.00 96.19 101 LEU A CA 1
ATOM 822 C C . LEU A 1 101 ? 0.759 -4.505 -0.198 1.00 96.19 101 LEU A C 1
ATOM 824 O O . LEU A 1 101 ? 1.966 -4.463 0.037 1.00 96.19 101 LEU A O 1
ATOM 828 N N . ILE A 1 102 ? -0.113 -5.010 0.679 1.00 96.75 102 ILE A N 1
ATOM 829 C CA . ILE A 1 102 ? 0.269 -5.456 2.027 1.00 96.75 102 ILE A CA 1
ATOM 830 C C . ILE A 1 102 ? 1.287 -6.601 1.983 1.00 96.75 102 ILE A C 1
ATOM 832 O O . ILE A 1 102 ? 2.262 -6.581 2.734 1.00 96.75 102 ILE A O 1
ATOM 836 N N . LYS A 1 103 ? 1.121 -7.575 1.076 1.00 94.75 103 LYS A N 1
ATOM 837 C CA . LYS A 1 103 ? 2.130 -8.629 0.868 1.00 94.75 103 LYS A CA 1
ATOM 838 C C . LYS A 1 103 ? 3.477 -8.036 0.462 1.00 94.75 103 LYS A C 1
ATOM 840 O O . LYS A 1 103 ? 4.484 -8.371 1.069 1.00 94.75 103 LYS A O 1
ATOM 845 N N . SER A 1 104 ? 3.485 -7.111 -0.498 1.00 95.00 104 SER A N 1
ATOM 846 C CA . SER A 1 104 ? 4.721 -6.499 -0.993 1.00 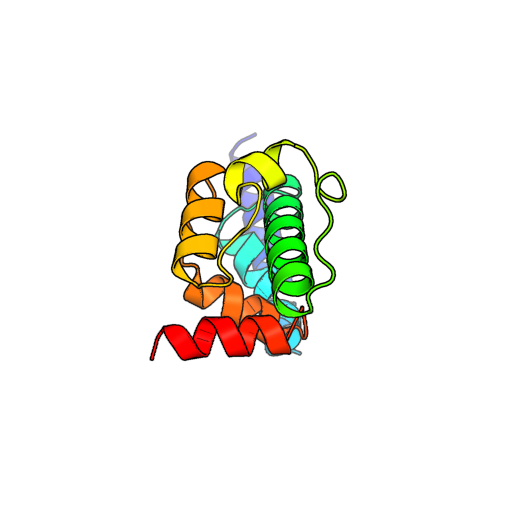95.00 104 SER A CA 1
ATOM 847 C C . SER A 1 104 ? 5.484 -5.714 0.080 1.00 95.00 104 SER A C 1
ATOM 849 O O . SER A 1 104 ? 6.712 -5.751 0.105 1.00 95.00 104 SER A O 1
ATOM 851 N N . LEU A 1 105 ? 4.760 -5.055 0.991 1.00 95.56 105 LEU A N 1
ATOM 852 C CA . LEU A 1 105 ? 5.320 -4.335 2.136 1.00 95.56 105 LEU A CA 1
ATOM 853 C C . LEU A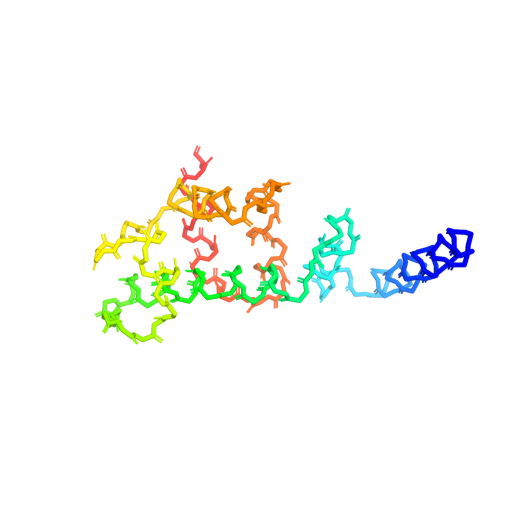 1 105 ? 5.878 -5.300 3.187 1.00 95.56 105 LEU A C 1
ATOM 855 O O . LEU A 1 105 ? 7.013 -5.140 3.638 1.00 95.56 105 LEU A O 1
ATOM 859 N N . ARG A 1 106 ? 5.107 -6.336 3.537 1.00 95.12 106 ARG A N 1
ATOM 860 C CA . ARG A 1 106 ? 5.528 -7.390 4.468 1.00 95.12 106 ARG A CA 1
ATOM 861 C C . ARG A 1 106 ? 6.802 -8.085 3.997 1.00 95.12 106 ARG A C 1
ATOM 863 O O . ARG A 1 106 ? 7.701 -8.297 4.804 1.00 95.12 106 ARG A O 1
ATOM 870 N N . ASP A 1 107 ? 6.875 -8.430 2.714 1.00 93.19 107 ASP A N 1
ATOM 871 C CA . ASP A 1 107 ? 8.005 -9.161 2.126 1.00 93.19 107 ASP A CA 1
ATOM 872 C C . ASP A 1 107 ? 9.295 -8.314 2.121 1.00 93.19 107 ASP A C 1
ATOM 874 O O . ASP A 1 107 ? 10.399 -8.850 2.092 1.00 93.19 107 ASP A O 1
ATOM 878 N N . GLN A 1 108 ? 9.163 -6.989 2.253 1.00 91.62 108 GLN A N 1
ATOM 879 C CA . GLN A 1 108 ? 10.263 -6.052 2.494 1.00 91.62 108 GLN A CA 1
ATOM 880 C C . GLN A 1 108 ? 10.456 -5.671 3.972 1.00 91.62 108 GLN A C 1
ATOM 882 O O . GLN A 1 108 ? 11.136 -4.693 4.281 1.00 91.62 108 GLN A O 1
ATOM 887 N N . TYR A 1 109 ? 9.880 -6.431 4.902 1.00 92.38 109 TYR A N 1
ATOM 888 C CA . TYR A 1 109 ? 9.997 -6.219 6.348 1.00 92.38 109 TYR A CA 1
ATOM 889 C C . TYR A 1 109 ? 9.395 -4.900 6.864 1.00 92.38 109 TYR A C 1
ATOM 891 O O . TYR A 1 109 ? 9.752 -4.421 7.942 1.00 92.38 109 TYR A O 1
ATOM 899 N N . ILE A 1 110 ? 8.439 -4.319 6.137 1.00 92.19 110 ILE A N 1
ATOM 900 C CA . ILE A 1 110 ? 7.760 -3.090 6.547 1.00 92.19 110 ILE A CA 1
ATOM 901 C C . ILE A 1 110 ? 6.521 -3.446 7.370 1.00 92.19 110 ILE A C 1
ATOM 903 O O . ILE A 1 110 ? 5.604 -4.090 6.868 1.00 92.19 110 ILE A O 1
ATOM 907 N N . GLN A 1 111 ? 6.480 -2.996 8.632 1.00 93.00 111 GLN A N 1
ATOM 908 C CA . GLN A 1 111 ? 5.346 -3.182 9.555 1.00 93.00 111 GLN A CA 1
ATOM 909 C C . GLN A 1 111 ? 4.786 -4.619 9.540 1.00 93.00 111 GLN A C 1
ATOM 911 O O . GLN A 1 111 ? 3.577 -4.830 9.436 1.00 93.00 111 GLN A O 1
ATOM 916 N N . VAL A 1 112 ? 5.681 -5.611 9.611 1.00 95.31 112 VAL A N 1
ATOM 917 C CA . VAL A 1 112 ? 5.378 -7.037 9.389 1.00 95.31 112 VAL A CA 1
ATOM 918 C C . VAL A 1 112 ? 4.203 -7.524 10.235 1.00 95.31 112 VAL A C 1
ATOM 920 O O . VAL A 1 112 ? 3.303 -8.172 9.706 1.00 95.31 112 VAL A O 1
ATOM 923 N N . ASP A 1 113 ? 4.168 -7.172 11.521 1.00 95.56 113 ASP A N 1
ATOM 924 C CA . ASP A 1 113 ? 3.110 -7.614 12.436 1.00 95.56 113 ASP A CA 1
ATOM 925 C C . ASP A 1 113 ? 1.736 -7.051 12.065 1.00 95.56 113 ASP A C 1
ATOM 927 O O . ASP A 1 113 ? 0.736 -7.767 12.131 1.00 95.56 113 ASP A O 1
ATOM 931 N N . LEU A 1 114 ? 1.678 -5.783 11.646 1.00 96.69 114 LEU A N 1
ATOM 932 C CA . LEU A 1 114 ? 0.444 -5.170 11.161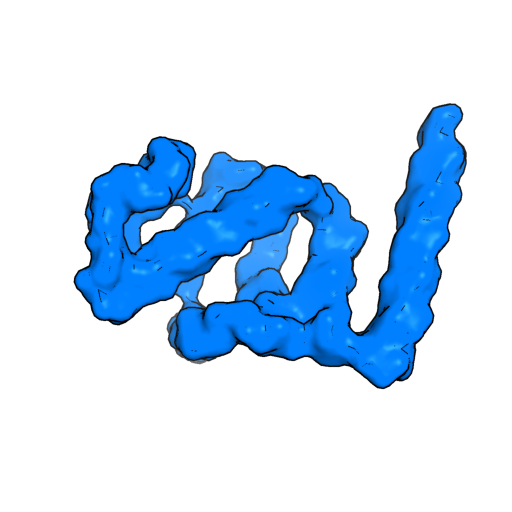 1.00 96.69 114 LEU A CA 1
ATOM 933 C C . LEU A 1 114 ? 0.022 -5.796 9.831 1.00 96.69 114 LEU A C 1
ATOM 935 O O . LEU A 1 114 ? -1.144 -6.137 9.660 1.00 96.69 114 LEU A O 1
ATOM 939 N N . CYS A 1 115 ? 0.962 -5.987 8.904 1.00 96.88 115 CYS A N 1
ATOM 940 C CA . CYS A 1 115 ? 0.671 -6.602 7.613 1.00 96.88 115 CYS A CA 1
ATOM 941 C C . CYS A 1 115 ? 0.130 -8.027 7.778 1.00 96.88 115 CYS A C 1
ATOM 943 O O . CYS A 1 115 ? -0.852 -8.389 7.135 1.00 96.88 115 CYS A O 1
ATOM 945 N N . ASN A 1 116 ? 0.735 -8.827 8.659 1.00 96.75 116 ASN A N 1
ATOM 946 C CA . ASN A 1 116 ? 0.254 -10.170 8.976 1.00 96.75 116 ASN A CA 1
ATOM 947 C C . ASN A 1 116 ? -1.152 -10.134 9.579 1.00 96.75 116 ASN A C 1
ATOM 949 O O . ASN A 1 116 ? -2.011 -10.884 9.126 1.00 96.75 116 ASN A O 1
ATOM 953 N N . TYR A 1 117 ? -1.398 -9.227 10.528 1.00 96.38 117 TYR A N 1
ATOM 954 C CA . TYR A 1 117 ? -2.718 -9.037 11.126 1.00 96.38 117 TYR A CA 1
ATOM 955 C C . TYR A 1 117 ? -3.789 -8.707 10.074 1.00 96.38 117 TYR A C 1
ATOM 957 O O . TYR A 1 117 ? -4.812 -9.380 10.007 1.00 96.38 117 TYR A O 1
ATOM 965 N N . LEU A 1 118 ? -3.529 -7.730 9.198 1.00 96.38 118 LEU A N 1
ATOM 966 C CA . LEU A 1 118 ? -4.465 -7.339 8.138 1.00 96.38 118 LEU A CA 1
ATOM 967 C C . LEU A 1 118 ? -4.709 -8.481 7.136 1.00 96.38 118 LEU A C 1
ATOM 969 O O . LEU A 1 118 ? -5.831 -8.687 6.686 1.00 96.38 118 LEU A O 1
ATOM 973 N N . LEU A 1 119 ? -3.673 -9.252 6.787 1.00 96.00 119 LEU A N 1
ATOM 974 C CA . LEU A 1 119 ? -3.807 -10.395 5.877 1.00 96.00 119 LEU A CA 1
ATOM 975 C C . LEU A 1 119 ? -4.606 -11.555 6.485 1.00 96.00 119 LEU A C 1
ATOM 977 O O . LEU A 1 119 ? -5.220 -12.318 5.740 1.00 96.00 119 LEU A O 1
ATOM 981 N N . GLU A 1 120 ? -4.596 -11.723 7.806 1.00 94.31 120 GLU A N 1
ATOM 982 C CA . GLU A 1 120 ? -5.366 -12.771 8.481 1.00 94.31 120 GLU A CA 1
ATOM 983 C C . GLU A 1 120 ? -6.875 -12.534 8.425 1.00 94.31 120 GLU A C 1
ATOM 985 O O . GLU A 1 120 ? -7.609 -13.508 8.299 1.00 94.31 120 GLU A O 1
ATOM 990 N N . GLU A 1 121 ? -7.335 -11.280 8.417 1.00 87.31 121 GLU A N 1
ATOM 991 C CA . GLU A 1 121 ? -8.761 -10.946 8.262 1.00 87.31 121 GLU A CA 1
ATOM 992 C C . GLU A 1 121 ? -9.332 -11.310 6.884 1.00 87.31 121 GLU A C 1
ATOM 994 O O . GLU A 1 121 ? -10.544 -11.392 6.716 1.00 87.31 121 GLU A O 1
ATOM 999 N N . THR A 1 122 ? -8.465 -11.522 5.889 1.00 80.75 122 THR A N 1
ATOM 1000 C CA . THR A 1 122 ? -8.872 -11.850 4.511 1.00 80.75 122 THR A CA 1
ATOM 1001 C C . THR A 1 122 ? -9.018 -13.352 4.247 1.00 80.75 122 THR A C 1
ATOM 1003 O O . THR A 1 122 ? -9.302 -13.746 3.114 1.00 80.75 122 THR A O 1
ATOM 1006 N N . LYS A 1 123 ? -8.772 -14.190 5.263 1.00 72.00 123 LYS A N 1
ATOM 1007 C CA . LYS A 1 123 ? -8.896 -15.654 5.202 1.00 72.00 123 LYS A CA 1
ATOM 1008 C C . LYS A 1 123 ? -10.292 -16.110 5.604 1.00 72.00 123 LYS A C 1
ATOM 1010 O O . LYS A 1 123 ? -10.777 -17.056 4.945 1.00 72.00 123 LYS A O 1
#

Secondary structure (DSSP, 8-state):
-HHHHHHHHHHHHHHHHHHHHH-TGGGHHHHHHHHHT--HHHHHHHHHHHHHHHHHHTT---TTSS-HHHHHHH-SS---SHHHHHHHHHHTT--S-HHHHHHHHHHTTSSHHHHHHHHHTT-

Sequence (123 aa):
MLDELNKLKYHQKLLLTIALDKEPEQYTYFHFIINHDLSEKDSKVTFDILHALGDKREGIYQKGKYQEVIASLLGDNPSVSMDTFENALLHVNIDVNPIYLIKSLRDQYIQVDLCNYLLEETK

Foldseek 3Di:
DVVVVVVVLVVLVVVLVVVCVVPVLQCLLVVVCSVLVNDPVLVVQLLLLLVQLLCLVVVNHDPPPGDVLSCVLQDPRRDLELVSSVSSSVVVVNPDDSLSNLSSCLSNVHPVVSSVVRNVRVD

pLDDT: mean 90.53, std 5.65, range [72.0, 96.88]